Protein AF-A0A534CJW2-F1 (afdb_monomer_lite)

pLDDT: mean 82.1, std 9.11, range [58.56, 93.19]

Sequence (58 aa):
MLVYSHDTFGLGNIKRMLEISKHLVAAYGNVSVLIISGSPMLHAFRIPPRIDYIKLPC

Secondary structure (DSSP, 8-state):
-EEEE--SS-HHHHHHHHHHHHHHHHH-TT--EEEEE--GGGGGSPPPTTEEEEEPP-

Radius of gyration: 10.85 Å; chains: 1; bounding box: 24×19×33 Å

Structure (mmCIF, N/CA/C/O backbone):
data_AF-A0A534CJW2-F1
#
_entry.id   AF-A0A534CJW2-F1
#
loop_
_atom_site.group_PDB
_atom_site.id
_atom_site.type_symbol
_atom_site.label_atom_id
_atom_site.label_alt_id
_atom_site.label_comp_id
_atom_site.label_asym_id
_atom_site.label_entity_id
_atom_site.label_seq_id
_atom_site.pdbx_PDB_ins_code
_atom_site.Cartn_x
_atom_site.Cartn_y
_atom_site.Cartn_z
_atom_site.occupancy
_atom_site.B_iso_or_equiv
_atom_site.auth_seq_id
_atom_site.auth_comp_id
_atom_site.auth_asym_id
_atom_site.auth_atom_id
_atom_site.pdbx_PDB_model_num
ATOM 1 N N . MET A 1 1 ? -5.932 8.751 2.681 1.00 78.12 1 MET A N 1
ATOM 2 C CA . MET A 1 1 ? -4.603 9.378 2.513 1.00 78.12 1 MET A CA 1
ATOM 3 C C . MET A 1 1 ? -3.972 8.819 1.247 1.00 78.12 1 MET A C 1
ATOM 5 O O . MET A 1 1 ? -4.126 7.628 0.994 1.00 78.12 1 MET A O 1
ATOM 9 N N . LEU A 1 2 ? -3.330 9.660 0.434 1.00 79.44 2 LEU A N 1
ATOM 10 C CA . LEU A 1 2 ? -2.675 9.232 -0.804 1.00 79.44 2 LEU A CA 1
ATOM 11 C C . LEU A 1 2 ? -1.185 9.019 -0.545 1.00 79.44 2 LEU A C 1
ATOM 13 O O . LEU A 1 2 ? -0.537 9.912 -0.001 1.00 79.44 2 LEU A O 1
ATOM 17 N N . VAL A 1 3 ? -0.651 7.865 -0.941 1.00 78.31 3 VAL A N 1
ATOM 18 C CA . VAL A 1 3 ? 0.780 7.575 -0.846 1.00 78.31 3 VAL A CA 1
ATOM 19 C C . VAL A 1 3 ? 1.292 7.215 -2.236 1.00 78.31 3 VAL A C 1
ATOM 21 O O . VAL A 1 3 ? 0.937 6.189 -2.812 1.00 78.31 3 VAL A O 1
ATOM 24 N N . TYR A 1 4 ? 2.125 8.086 -2.789 1.00 79.12 4 TYR A N 1
ATOM 25 C CA . TYR A 1 4 ? 2.743 7.891 -4.093 1.00 79.12 4 TYR A CA 1
ATOM 26 C C . TYR A 1 4 ? 4.207 7.502 -3.920 1.00 79.12 4 TYR A C 1
ATOM 28 O O . TYR A 1 4 ? 4.928 8.157 -3.166 1.00 79.12 4 TYR A O 1
ATOM 36 N N . SER A 1 5 ? 4.645 6.473 -4.646 1.00 69.12 5 SER A N 1
ATOM 37 C CA . SER A 1 5 ? 6.067 6.169 -4.778 1.00 69.12 5 SER A CA 1
ATOM 38 C C . SER A 1 5 ? 6.443 5.910 -6.228 1.00 69.12 5 SER A C 1
ATOM 40 O O . SER A 1 5 ? 5.874 5.045 -6.898 1.00 69.12 5 SER A O 1
ATOM 42 N N . HIS A 1 6 ? 7.458 6.634 -6.693 1.00 68.75 6 HIS A N 1
ATOM 43 C CA . HIS A 1 6 ? 8.074 6.431 -7.998 1.00 68.75 6 HIS A CA 1
ATOM 44 C C . HIS A 1 6 ? 9.192 5.378 -7.895 1.00 68.75 6 HIS A C 1
ATOM 46 O O . HIS A 1 6 ? 10.374 5.664 -8.086 1.00 68.75 6 HIS A O 1
ATOM 52 N N . ASP A 1 7 ? 8.804 4.150 -7.545 1.00 64.44 7 ASP A N 1
ATOM 53 C CA . ASP A 1 7 ? 9.685 2.981 -7.534 1.00 64.44 7 ASP A CA 1
ATOM 54 C C . ASP A 1 7 ? 9.566 2.215 -8.854 1.00 64.44 7 ASP A C 1
ATOM 56 O O . ASP A 1 7 ? 8.477 1.789 -9.236 1.00 64.44 7 ASP A O 1
ATOM 60 N N . THR A 1 8 ? 10.689 1.994 -9.537 1.00 58.56 8 THR A N 1
ATOM 61 C CA . THR A 1 8 ? 10.766 1.163 -10.750 1.00 58.56 8 THR A CA 1
ATOM 62 C C . THR A 1 8 ? 10.896 -0.327 -10.398 1.00 58.56 8 THR A C 1
ATOM 64 O O . THR A 1 8 ? 10.075 -1.132 -10.834 1.00 58.56 8 THR A O 1
ATOM 67 N N . PHE A 1 9 ? 11.850 -0.714 -9.536 1.00 60.06 9 PHE A N 1
ATOM 68 C CA . PHE A 1 9 ? 12.098 -2.128 -9.161 1.00 60.06 9 PHE A CA 1
ATOM 69 C C . PHE A 1 9 ? 12.468 -2.372 -7.679 1.00 60.06 9 PHE A C 1
ATOM 71 O O . PHE A 1 9 ? 12.771 -3.499 -7.289 1.00 60.06 9 PHE A O 1
ATOM 78 N N . GLY A 1 10 ? 12.474 -1.345 -6.825 1.00 63.66 10 GLY A N 1
ATOM 79 C CA . GLY A 1 10 ? 12.976 -1.465 -5.451 1.00 63.66 10 GLY A CA 1
ATOM 80 C C . GLY A 1 10 ? 11.999 -2.143 -4.482 1.00 63.66 10 GLY A C 1
ATOM 81 O O . GLY A 1 10 ? 11.130 -1.475 -3.924 1.00 63.66 10 GLY A O 1
ATOM 82 N N . LEU A 1 11 ? 12.186 -3.437 -4.174 1.00 72.88 11 LEU A N 1
ATOM 83 C CA . LEU A 1 11 ? 11.365 -4.139 -3.163 1.00 72.88 11 LEU A CA 1
ATOM 84 C C . LEU A 1 11 ? 11.417 -3.469 -1.782 1.00 72.88 11 LEU A C 1
ATOM 86 O O . LEU A 1 11 ? 10.441 -3.513 -1.033 1.00 72.88 11 LEU A O 1
ATOM 90 N N . GLY A 1 12 ? 12.564 -2.886 -1.420 1.00 78.88 12 GLY A N 1
ATOM 91 C CA . GLY A 1 12 ? 12.773 -2.291 -0.100 1.00 78.88 12 GLY A CA 1
ATOM 92 C C . GLY A 1 12 ? 11.841 -1.112 0.172 1.00 78.88 12 GLY A C 1
ATOM 93 O O . GLY A 1 12 ? 11.292 -1.000 1.268 1.00 78.88 12 GLY A O 1
ATOM 94 N N . ASN A 1 13 ? 11.612 -0.275 -0.838 1.00 79.44 13 ASN A N 1
ATOM 95 C CA . ASN A 1 13 ? 10.753 0.897 -0.711 1.00 79.44 13 ASN A CA 1
ATOM 96 C C . ASN A 1 13 ? 9.280 0.489 -0.625 1.00 79.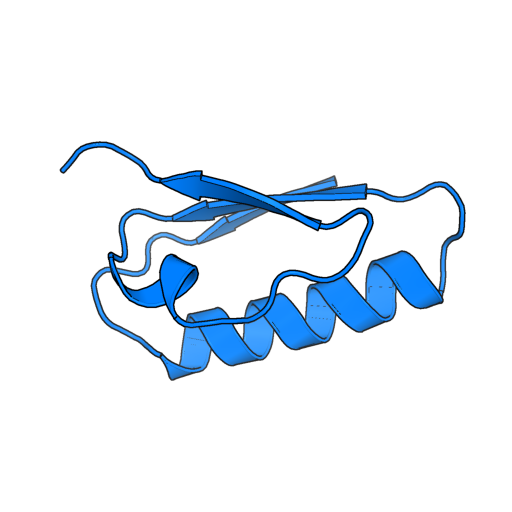44 13 ASN A C 1
ATOM 98 O O . ASN A 1 13 ? 8.589 0.922 0.295 1.00 79.44 13 ASN A O 1
ATOM 102 N N . ILE A 1 14 ? 8.845 -0.453 -1.469 1.00 81.00 14 ILE A N 1
ATOM 103 C CA . ILE A 1 14 ? 7.489 -1.021 -1.429 1.00 81.00 14 ILE A CA 1
ATOM 104 C C . ILE A 1 14 ? 7.198 -1.662 -0.070 1.00 81.00 14 ILE A C 1
ATOM 106 O O . ILE A 1 14 ? 6.171 -1.375 0.545 1.00 81.00 14 ILE A O 1
ATOM 110 N N . LYS A 1 15 ? 8.112 -2.502 0.432 1.00 84.81 15 LYS A N 1
ATOM 111 C CA . LYS A 1 15 ? 7.926 -3.189 1.715 1.00 84.81 15 LYS A CA 1
ATOM 112 C C . LYS A 1 15 ? 7.842 -2.193 2.870 1.00 84.81 15 LYS A C 1
ATOM 114 O O . LYS A 1 15 ? 6.934 -2.294 3.688 1.00 84.81 15 LYS A O 1
ATOM 119 N N . ARG A 1 16 ? 8.749 -1.210 2.918 1.00 86.50 16 ARG A N 1
ATOM 120 C CA . ARG A 1 16 ? 8.727 -0.154 3.942 1.00 86.50 16 ARG A CA 1
ATOM 121 C C . ARG A 1 16 ? 7.420 0.637 3.891 1.00 86.50 16 ARG A C 1
ATOM 123 O O . ARG A 1 16 ? 6.802 0.864 4.926 1.00 86.50 16 ARG A O 1
ATOM 130 N N . MET A 1 17 ? 6.988 1.027 2.697 1.00 87.00 17 MET A N 1
ATOM 131 C CA . MET A 1 17 ? 5.781 1.825 2.509 1.00 87.00 17 MET A CA 1
ATOM 132 C C . MET A 1 17 ? 4.515 1.062 2.906 1.00 87.00 17 MET A C 1
ATOM 134 O O . MET A 1 17 ? 3.625 1.629 3.542 1.00 87.00 17 MET A O 1
ATOM 138 N N . LEU A 1 18 ? 4.457 -0.236 2.602 1.00 87.12 18 LEU A N 1
ATOM 139 C CA . LEU A 1 18 ? 3.362 -1.104 3.021 1.00 87.12 18 LEU A CA 1
ATOM 140 C C . LEU A 1 18 ? 3.303 -1.250 4.549 1.00 87.12 18 LEU A C 1
ATO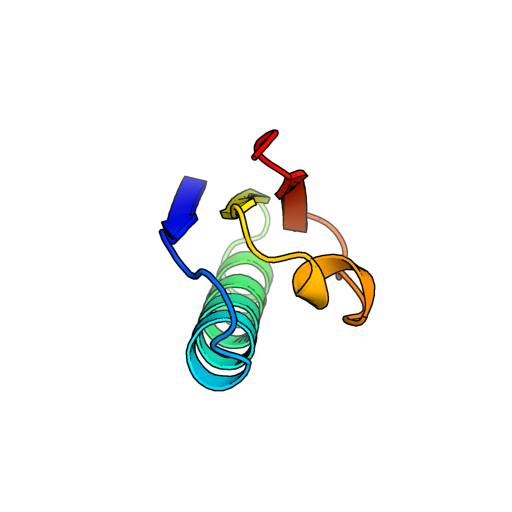M 142 O O . LEU A 1 18 ? 2.214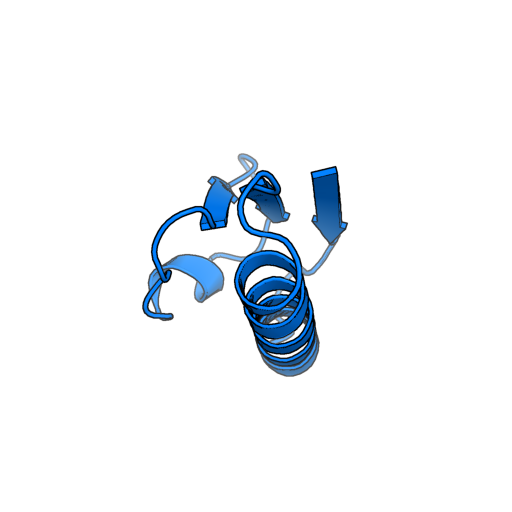 -1.184 5.113 1.00 87.12 18 LEU A O 1
ATOM 146 N N . GLU A 1 19 ? 4.445 -1.400 5.228 1.00 90.75 19 GLU A N 1
ATOM 147 C CA . GLU A 1 19 ? 4.489 -1.477 6.697 1.00 90.75 19 GLU A CA 1
ATOM 148 C C . GLU A 1 19 ? 4.025 -0.176 7.364 1.00 90.75 19 GLU A C 1
ATOM 150 O O . GLU A 1 19 ? 3.202 -0.211 8.279 1.00 90.75 19 GLU A O 1
ATOM 155 N N . ILE A 1 20 ? 4.457 0.984 6.860 1.00 89.81 20 ILE A N 1
ATOM 156 C CA . ILE A 1 20 ? 3.970 2.285 7.351 1.00 89.81 20 ILE A CA 1
ATOM 157 C C . ILE A 1 20 ? 2.452 2.394 7.158 1.00 89.81 20 ILE A C 1
ATOM 159 O O . ILE A 1 20 ? 1.725 2.778 8.075 1.00 89.81 20 ILE A O 1
ATOM 163 N N . SER A 1 21 ? 1.962 2.008 5.980 1.00 90.69 21 SER A N 1
ATOM 164 C C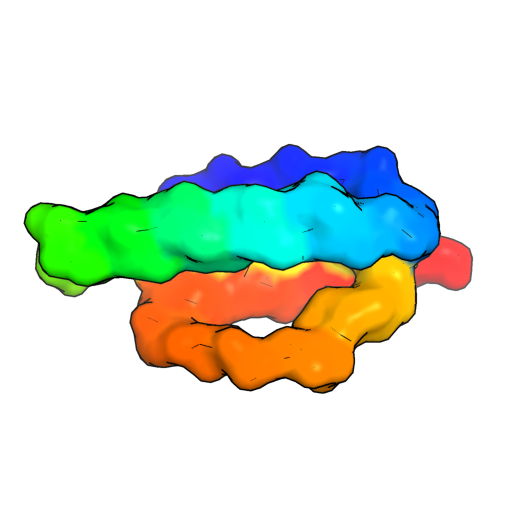A . SER A 1 21 ? 0.538 2.080 5.648 1.00 90.69 21 SER A CA 1
ATOM 165 C C . SER A 1 21 ? -0.303 1.158 6.537 1.00 90.69 21 SER A C 1
ATOM 167 O O . SER A 1 21 ? -1.368 1.562 6.997 1.00 90.69 21 SER A O 1
ATOM 169 N N . LYS A 1 22 ? 0.197 -0.047 6.847 1.00 91.56 22 LYS A N 1
ATOM 170 C CA . LYS A 1 22 ? -0.425 -0.981 7.801 1.00 91.56 22 LYS A CA 1
ATOM 171 C C . LYS A 1 22 ? -0.567 -0.370 9.187 1.00 91.56 22 LYS A C 1
ATOM 173 O O . LYS A 1 22 ? -1.655 -0.414 9.757 1.00 91.56 22 LYS A O 1
ATOM 178 N N . HIS A 1 23 ? 0.508 0.210 9.715 1.00 92.56 23 HIS A N 1
ATOM 179 C CA . HIS A 1 23 ? 0.464 0.869 11.017 1.00 92.56 23 HIS A CA 1
ATOM 180 C C . HIS A 1 23 ? -0.532 2.029 11.031 1.00 92.56 23 HIS A C 1
ATOM 182 O O . HIS A 1 23 ? -1.270 2.186 12.001 1.00 92.56 23 HIS A O 1
ATOM 188 N N . LEU A 1 24 ? -0.613 2.793 9.940 1.00 91.12 24 LEU A N 1
ATOM 189 C CA . LEU A 1 24 ? -1.522 3.927 9.841 1.00 91.12 24 LEU A CA 1
ATOM 190 C C . LEU A 1 24 ? -2.997 3.500 9.867 1.00 91.12 24 LEU A C 1
ATOM 192 O O . LEU A 1 24 ? -3.773 4.028 10.659 1.00 91.12 24 LEU A O 1
ATOM 196 N N . VAL A 1 25 ? -3.389 2.517 9.049 1.00 92.62 25 VAL A N 1
ATOM 197 C CA . VAL A 1 25 ? -4.783 2.033 9.038 1.00 92.62 25 VAL A CA 1
ATOM 198 C C . VAL A 1 25 ? -5.143 1.300 10.336 1.00 92.62 25 VAL A C 1
ATOM 200 O O . VAL A 1 25 ? -6.303 1.297 10.748 1.00 92.62 25 VAL A O 1
ATOM 203 N N . ALA A 1 26 ? -4.170 0.673 11.006 1.00 91.50 26 ALA A N 1
ATOM 204 C CA . ALA A 1 26 ? -4.380 0.042 12.307 1.00 91.50 26 ALA A CA 1
ATOM 205 C C . ALA A 1 26 ? -4.600 1.076 13.423 1.00 91.50 26 ALA A C 1
ATOM 207 O O . ALA A 1 26 ? -5.478 0.884 14.259 1.00 91.50 26 ALA A O 1
ATOM 208 N N . ALA A 1 27 ? -3.841 2.175 13.416 1.00 93.19 27 ALA A N 1
ATOM 209 C CA . ALA A 1 27 ? -3.961 3.243 14.406 1.00 93.19 27 ALA A CA 1
ATOM 210 C C . ALA A 1 27 ? -5.231 4.088 14.220 1.00 93.19 27 ALA A C 1
ATOM 212 O O . ALA A 1 27 ? -5.806 4.560 15.199 1.00 93.19 27 ALA A O 1
ATOM 213 N N . TYR A 1 28 ? -5.688 4.264 12.976 1.00 91.62 28 TYR A N 1
ATOM 214 C CA . TYR A 1 28 ? -6.819 5.129 12.651 1.00 91.62 28 TYR A CA 1
ATOM 215 C C . TYR A 1 28 ? -7.910 4.363 11.891 1.00 91.62 28 TYR A C 1
ATOM 217 O O . TYR A 1 28 ? -7.788 4.064 10.702 1.00 91.62 28 TYR A O 1
ATOM 225 N N . GLY A 1 29 ? -9.015 4.064 12.582 1.00 86.62 29 GLY A N 1
ATOM 226 C CA . GLY A 1 29 ? -10.124 3.248 12.065 1.00 86.62 29 GLY A CA 1
ATOM 227 C C . GLY A 1 29 ? -10.776 3.777 10.780 1.00 86.62 29 GLY A C 1
ATOM 228 O O . GLY A 1 29 ? -11.237 2.992 9.954 1.00 86.62 29 GLY A O 1
ATOM 229 N N . ASN A 1 30 ? -10.760 5.095 10.590 1.00 90.06 30 ASN A N 1
ATOM 230 C CA . A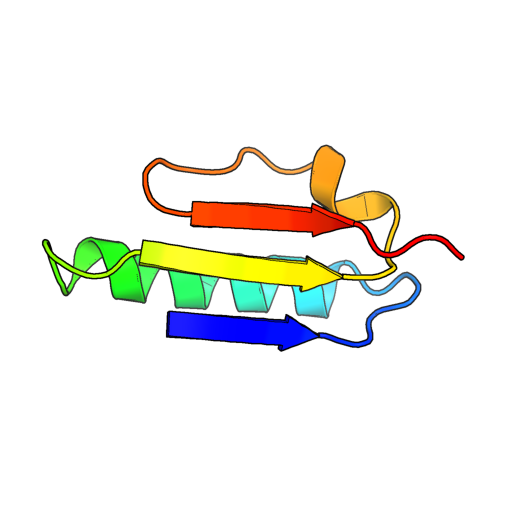SN A 1 30 ? -11.367 5.821 9.474 1.00 90.06 30 ASN A CA 1
ATOM 231 C C . ASN A 1 30 ? -10.383 6.162 8.339 1.00 90.06 30 ASN A C 1
ATOM 233 O O . ASN A 1 30 ? -10.747 6.889 7.415 1.00 90.06 30 ASN A O 1
ATOM 237 N N . VAL A 1 31 ? -9.138 5.681 8.404 1.00 91.38 31 VAL A N 1
ATOM 238 C CA . VAL A 1 31 ? -8.124 5.958 7.382 1.00 91.38 31 VAL A CA 1
ATOM 239 C C . VAL A 1 31 ? -8.023 4.789 6.409 1.00 91.38 31 VAL A C 1
ATOM 241 O O . VAL A 1 31 ? -7.834 3.641 6.807 1.00 91.38 31 VAL A O 1
ATOM 244 N N . SER A 1 32 ? -8.078 5.123 5.122 1.00 91.19 32 SER A N 1
ATOM 245 C CA . SER A 1 32 ? -7.712 4.237 4.015 1.00 91.19 32 SER A CA 1
ATOM 246 C C . SER A 1 32 ? -6.508 4.806 3.267 1.00 91.19 32 SER A C 1
ATOM 248 O O . SER A 1 32 ? -6.333 6.033 3.188 1.00 91.19 32 SER A O 1
ATOM 250 N N . VAL A 1 33 ? -5.677 3.924 2.717 1.00 92.31 33 VAL A N 1
ATOM 251 C CA . VAL A 1 33 ? -4.445 4.273 2.000 1.00 92.31 33 VAL A CA 1
ATOM 252 C C . VAL A 1 33 ? -4.526 3.782 0.560 1.00 92.31 33 VAL A C 1
ATOM 254 O O . VAL A 1 33 ? -4.788 2.608 0.325 1.00 92.31 33 VAL A O 1
ATOM 257 N N . LEU A 1 34 ? -4.262 4.674 -0.395 1.00 90.56 34 LEU A N 1
ATOM 258 C CA . LEU A 1 34 ? -4.118 4.323 -1.806 1.00 90.56 34 LEU A CA 1
ATOM 259 C C . LEU A 1 34 ? -2.653 4.463 -2.217 1.00 90.56 34 LEU A C 1
ATOM 261 O O . LEU A 1 34 ? -2.085 5.552 -2.105 1.00 90.56 34 LEU A O 1
ATOM 265 N N . ILE A 1 35 ? -2.065 3.364 -2.680 1.00 87.81 35 ILE A N 1
ATOM 266 C CA . ILE A 1 35 ? -0.683 3.282 -3.144 1.00 87.81 35 ILE A CA 1
ATOM 267 C C . ILE A 1 35 ? -0.647 3.424 -4.662 1.00 87.81 35 ILE A C 1
ATOM 269 O O . ILE A 1 35 ? -1.256 2.638 -5.375 1.00 87.81 35 ILE A O 1
ATOM 273 N N . ILE A 1 36 ? 0.111 4.382 -5.180 1.00 86.88 36 ILE A N 1
ATOM 274 C CA . ILE A 1 36 ? 0.323 4.515 -6.626 1.00 86.88 36 ILE A CA 1
ATOM 275 C C . ILE A 1 36 ? 1.780 4.168 -6.937 1.00 86.88 36 ILE A C 1
ATOM 277 O O . ILE A 1 36 ? 2.685 4.783 -6.370 1.00 86.88 36 ILE A O 1
ATOM 281 N N . SER A 1 37 ? 2.004 3.175 -7.807 1.00 80.94 37 SER A N 1
ATOM 282 C CA . SER A 1 37 ? 3.348 2.690 -8.160 1.00 80.94 37 SER A CA 1
ATOM 283 C C . SER A 1 37 ? 3.452 2.262 -9.626 1.00 80.94 37 SER A C 1
ATOM 285 O O . SER A 1 37 ? 2.526 1.672 -10.177 1.00 80.94 37 SER A O 1
ATOM 287 N N . GLY A 1 38 ? 4.603 2.524 -10.252 1.00 79.69 38 GLY A N 1
ATOM 288 C CA . GLY A 1 38 ? 4.963 1.968 -11.565 1.00 79.69 38 GLY A CA 1
ATOM 289 C C . GLY A 1 38 ? 5.618 0.583 -11.486 1.00 79.69 38 GLY A C 1
ATOM 290 O O . GLY A 1 38 ? 5.812 -0.071 -12.510 1.00 79.69 38 GLY A O 1
ATOM 291 N N . SER A 1 39 ? 5.959 0.106 -10.283 1.00 78.38 39 SER A N 1
ATOM 292 C CA . SER A 1 39 ? 6.661 -1.163 -10.128 1.00 78.38 39 SER A CA 1
ATOM 293 C C . SER A 1 39 ? 5.729 -2.344 -10.392 1.00 78.38 39 SER A C 1
ATOM 295 O O . SER A 1 39 ? 4.632 -2.407 -9.825 1.00 78.38 39 SER A O 1
ATOM 297 N N . PRO A 1 40 ? 6.162 -3.357 -11.165 1.00 71.31 40 PRO A N 1
ATOM 298 C CA . PRO A 1 40 ? 5.383 -4.575 -11.306 1.00 71.31 40 PRO A CA 1
ATOM 299 C C . PRO A 1 4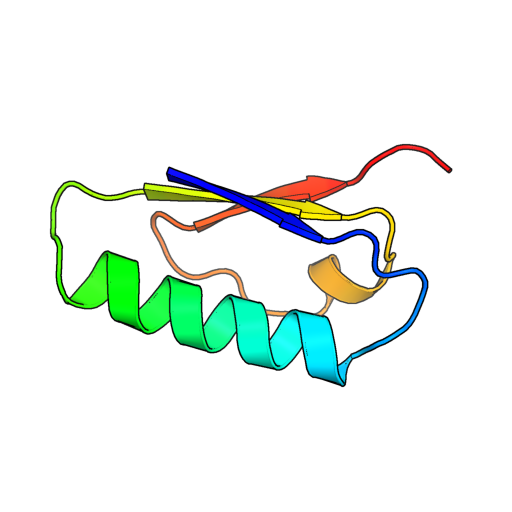0 ? 5.271 -5.322 -9.977 1.00 71.31 40 PRO A C 1
ATOM 301 O O . PRO A 1 40 ? 4.337 -6.084 -9.820 1.00 71.31 40 PRO A O 1
ATOM 304 N N . MET A 1 41 ? 6.159 -5.110 -9.005 1.00 76.75 41 MET A N 1
ATOM 305 C CA . MET A 1 41 ? 6.295 -5.995 -7.844 1.00 76.75 41 MET A CA 1
ATOM 306 C C . MET A 1 41 ? 5.186 -5.878 -6.797 1.00 76.75 41 MET A C 1
ATOM 308 O O . MET A 1 41 ? 5.088 -6.743 -5.930 1.00 76.75 41 MET A O 1
ATOM 312 N N . LEU A 1 42 ? 4.340 -4.846 -6.859 1.00 75.06 42 LEU A N 1
ATOM 313 C CA . LEU A 1 42 ? 3.317 -4.628 -5.836 1.00 75.06 42 LEU A CA 1
ATOM 314 C C . LEU A 1 42 ? 2.283 -5.767 -5.776 1.00 75.06 42 LEU A C 1
ATOM 316 O O . LEU A 1 42 ? 1.812 -6.100 -4.692 1.00 75.06 42 LEU A O 1
ATOM 320 N N . HIS A 1 43 ? 1.997 -6.421 -6.911 1.00 74.19 43 HIS A N 1
ATOM 321 C CA . HIS A 1 43 ? 1.065 -7.556 -6.970 1.00 74.19 43 HIS A CA 1
ATOM 322 C C . HIS A 1 43 ? 1.551 -8.786 -6.187 1.00 74.19 43 HIS A C 1
ATOM 324 O O . HIS A 1 43 ? 0.752 -9.659 -5.861 1.00 74.19 43 HIS A O 1
ATOM 330 N N . ALA A 1 44 ? 2.853 -8.878 -5.897 1.00 78.31 44 ALA A N 1
ATOM 331 C CA . ALA A 1 44 ? 3.431 -10.008 -5.174 1.00 78.31 44 ALA A CA 1
ATOM 332 C C . ALA A 1 44 ? 3.177 -9.936 -3.657 1.00 78.31 44 ALA A C 1
ATOM 334 O O . ALA A 1 44 ? 3.424 -10.904 -2.938 1.00 78.31 44 ALA A O 1
ATOM 335 N N . PHE A 1 45 ? 2.697 -8.798 -3.149 1.00 75.69 45 PHE A N 1
ATOM 336 C CA . PHE A 1 45 ? 2.440 -8.596 -1.728 1.00 75.69 45 PHE A CA 1
ATOM 337 C C . PHE A 1 45 ? 0.955 -8.766 -1.410 1.00 75.69 45 PHE A C 1
ATOM 339 O O . PHE A 1 45 ? 0.085 -8.292 -2.137 1.00 75.69 45 PHE A O 1
ATOM 346 N N . ARG A 1 46 ? 0.648 -9.397 -0.268 1.00 80.38 46 ARG A N 1
ATOM 347 C CA . ARG A 1 46 ? -0.724 -9.400 0.253 1.00 80.38 46 ARG A CA 1
ATOM 348 C C . ARG A 1 46 ? -1.096 -8.005 0.736 1.00 80.38 46 ARG A C 1
ATOM 350 O O . ARG A 1 46 ? -0.496 -7.493 1.684 1.00 80.38 46 ARG A O 1
ATOM 357 N N . ILE A 1 47 ? -2.110 -7.438 0.097 1.00 83.81 47 ILE A N 1
ATOM 358 C CA . ILE A 1 47 ? -2.678 -6.148 0.459 1.00 83.81 47 ILE A CA 1
ATOM 359 C C . ILE A 1 47 ? -3.713 -6.365 1.581 1.00 83.81 47 ILE A C 1
ATOM 361 O O . ILE A 1 47 ? -4.637 -7.163 1.411 1.00 83.81 47 ILE A O 1
ATOM 365 N N . PRO A 1 48 ? -3.546 -5.732 2.754 1.00 82.81 48 PRO A N 1
ATOM 366 C CA . PRO A 1 48 ? -4.498 -5.825 3.857 1.00 82.81 48 PRO A CA 1
ATOM 367 C C . PRO A 1 48 ? -5.714 -4.903 3.628 1.00 82.81 48 PRO A C 1
ATOM 369 O O . PRO A 1 48 ? -5.634 -3.965 2.835 1.00 82.81 48 PRO A O 1
ATOM 372 N N . PRO A 1 49 ? -6.835 -5.119 4.339 1.00 87.44 49 PRO A N 1
ATOM 373 C CA . PRO A 1 49 ? -8.036 -4.298 4.186 1.00 87.44 49 PRO A CA 1
ATOM 374 C C . PRO A 1 49 ? -7.767 -2.806 4.440 1.00 87.44 49 PRO A C 1
ATOM 376 O O . PRO A 1 49 ? -7.025 -2.453 5.360 1.00 87.44 49 PRO A O 1
ATOM 379 N N . ARG A 1 50 ? -8.440 -1.942 3.663 1.00 90.38 50 ARG A N 1
ATOM 380 C CA . ARG A 1 50 ? -8.296 -0.465 3.640 1.00 90.38 50 ARG A CA 1
ATOM 381 C C . ARG A 1 50 ? -6.978 0.047 3.057 1.00 90.38 50 ARG A C 1
ATOM 383 O O . ARG A 1 50 ? -6.692 1.243 3.140 1.00 90.38 50 ARG A O 1
ATOM 390 N N . ILE A 1 51 ? -6.190 -0.838 2.461 1.00 91.44 51 ILE A N 1
ATOM 391 C CA . ILE A 1 51 ? -5.084 -0.467 1.590 1.00 91.44 51 ILE A CA 1
ATOM 392 C C . ILE A 1 51 ? -5.463 -0.919 0.185 1.00 91.44 51 ILE A C 1
ATOM 394 O O . ILE A 1 51 ? -5.865 -2.059 -0.003 1.00 91.44 51 ILE A O 1
ATOM 398 N N . ASP A 1 52 ? -5.325 -0.028 -0.783 1.00 90.12 52 ASP A N 1
ATOM 399 C CA . ASP A 1 52 ? -5.529 -0.311 -2.201 1.00 90.12 52 ASP A CA 1
ATOM 400 C C . ASP A 1 52 ? -4.336 0.192 -3.000 1.00 90.12 52 ASP A C 1
ATOM 402 O O . ASP A 1 52 ? -3.522 0.975 -2.497 1.00 90.12 52 ASP A O 1
ATOM 406 N N . TYR A 1 53 ? -4.217 -0.245 -4.254 1.00 86.94 53 TYR A N 1
ATOM 407 C CA . TYR A 1 53 ? -3.169 0.260 -5.126 1.00 86.94 53 TYR A CA 1
ATOM 408 C C . TYR A 1 53 ? -3.598 0.444 -6.577 1.00 86.94 53 TYR A C 1
ATOM 410 O O . TYR A 1 53 ? -4.423 -0.295 -7.105 1.00 86.94 53 TYR A O 1
ATOM 418 N N . ILE A 1 54 ? -2.976 1.421 -7.232 1.00 86.69 54 ILE A N 1
ATOM 419 C CA . ILE A 1 54 ? -3.071 1.656 -8.669 1.00 86.69 54 ILE A CA 1
ATOM 420 C C . ILE A 1 54 ? -1.682 1.473 -9.262 1.00 86.69 54 ILE A C 1
ATOM 422 O O . ILE A 1 54 ? -0.718 2.138 -8.867 1.00 86.69 54 ILE A O 1
ATOM 426 N N . LYS A 1 55 ? -1.592 0.569 -10.236 1.00 84.00 55 LYS A N 1
ATOM 427 C CA . LYS A 1 55 ? -0.405 0.433 -11.068 1.00 84.00 55 LYS A CA 1
ATOM 428 C C . LYS A 1 55 ? -0.466 1.471 -12.185 1.00 84.00 55 LYS A C 1
ATOM 430 O O . LYS A 1 55 ? -1.441 1.496 -12.935 1.00 84.00 55 LYS A O 1
ATOM 435 N N . LEU A 1 56 ? 0.566 2.299 -12.308 1.00 82.81 56 LEU A N 1
ATOM 436 C CA . LEU A 1 56 ? 0.681 3.197 -13.454 1.00 82.81 56 LEU A CA 1
ATOM 437 C C . LEU A 1 56 ? 1.112 2.408 -14.701 1.00 82.81 56 LEU A C 1
ATOM 439 O O . LEU A 1 56 ? 1.973 1.528 -14.586 1.00 82.81 56 LEU A O 1
ATOM 443 N N . PRO A 1 57 ? 0.521 2.690 -15.874 1.00 74.38 57 PRO A N 1
ATOM 444 C CA . PRO A 1 57 ? 1.020 2.163 -17.133 1.00 74.38 57 PRO A CA 1
ATOM 445 C C . PRO A 1 57 ? 2.427 2.720 -17.373 1.00 74.38 57 PRO A C 1
ATOM 447 O O . PRO A 1 57 ? 2.655 3.923 -17.236 1.00 74.38 57 PRO A O 1
ATOM 450 N N . CYS A 1 58 ? 3.356 1.824 -17.679 1.00 60.56 58 CYS A N 1
ATOM 451 C CA . CYS A 1 58 ? 4.697 2.135 -18.148 1.00 60.56 58 CYS A CA 1
ATOM 452 C C . CYS A 1 58 ? 4.817 1.799 -19.633 1.00 60.56 58 CYS A C 1
ATOM 454 O O . CYS A 1 58 ? 4.130 0.848 -20.075 1.00 60.56 58 CYS A O 1
#

Foldseek 3Di:
DEDEDADAADPVVLVVVQVVQVVVCVVDVPAAYEYEYCYPCNVVDDRDPSYYYDHDDD